Protein AF-A0A6J6D8V4-F1 (afdb_monomer)

Radius of gyration: 25.35 Å; Cα contacts (8 Å, |Δi|>4): 142; chains: 1; bounding box: 87×32×58 Å

Structure (mmCIF, N/CA/C/O backbone):
data_AF-A0A6J6D8V4-F1
#
_entry.id   AF-A0A6J6D8V4-F1
#
loop_
_atom_site.group_PDB
_atom_site.id
_atom_site.type_symbol
_atom_site.label_atom_id
_atom_site.label_alt_id
_atom_site.label_comp_id
_atom_site.label_asym_id
_atom_site.label_entity_id
_atom_site.label_seq_id
_atom_site.pdbx_PDB_ins_code
_atom_site.Cartn_x
_atom_site.Cartn_y
_atom_site.Cartn_z
_atom_site.occupancy
_atom_site.B_iso_or_equiv
_atom_site.auth_seq_id
_atom_site.auth_comp_id
_atom_site.auth_asym_id
_atom_site.auth_atom_id
_atom_site.pdbx_PDB_model_num
ATOM 1 N N . MET A 1 1 ? 0.589 3.651 0.196 1.00 82.31 1 MET A N 1
ATOM 2 C CA . MET A 1 1 ? 1.186 3.282 -1.109 1.00 82.31 1 MET A CA 1
ATOM 3 C C . MET A 1 1 ? 1.602 1.826 -1.039 1.00 82.31 1 MET A C 1
ATOM 5 O O . MET A 1 1 ? 2.250 1.468 -0.059 1.00 82.31 1 MET A O 1
ATOM 9 N N . LEU A 1 2 ? 1.199 0.998 -2.006 1.00 84.81 2 LEU A N 1
ATOM 10 C CA . LEU A 1 2 ? 1.610 -0.409 -2.051 1.00 84.81 2 LEU A CA 1
ATOM 11 C C . LEU A 1 2 ? 3.111 -0.513 -2.349 1.00 84.81 2 LEU A C 1
ATOM 13 O O . LEU A 1 2 ? 3.615 0.211 -3.209 1.00 84.81 2 LEU A O 1
ATOM 17 N N . VAL A 1 3 ? 3.807 -1.407 -1.650 1.00 82.56 3 VAL A N 1
ATOM 18 C CA . VAL A 1 3 ? 5.239 -1.678 -1.842 1.00 82.56 3 VAL A CA 1
ATOM 19 C C . VAL A 1 3 ? 5.412 -3.153 -2.199 1.00 82.56 3 VAL A C 1
ATOM 21 O O . VAL A 1 3 ? 4.656 -3.990 -1.710 1.00 82.56 3 VAL A O 1
ATOM 24 N N . ILE A 1 4 ? 6.401 -3.473 -3.038 1.00 7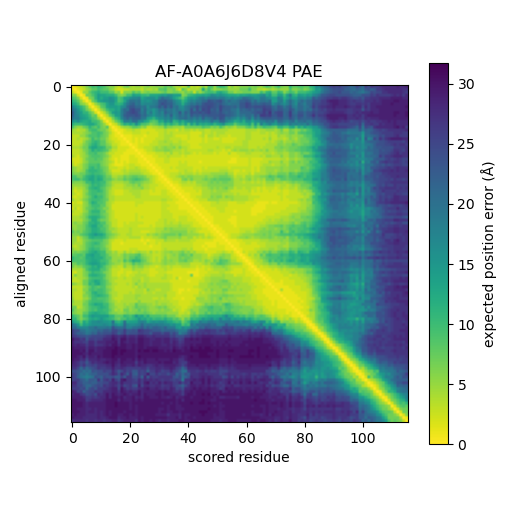3.94 4 ILE A N 1
ATOM 25 C CA . ILE A 1 4 ? 6.786 -4.865 -3.295 1.00 73.94 4 ILE A CA 1
ATOM 26 C C . ILE A 1 4 ? 7.255 -5.537 -1.999 1.00 73.94 4 ILE A C 1
ATOM 28 O O . ILE A 1 4 ? 8.122 -5.019 -1.298 1.00 73.94 4 ILE A O 1
ATOM 32 N N . GLN A 1 5 ? 6.695 -6.704 -1.700 1.00 60.97 5 GLN A N 1
ATOM 33 C CA . GLN A 1 5 ? 7.222 -7.615 -0.691 1.00 60.97 5 GLN A CA 1
ATOM 34 C C . GLN A 1 5 ? 7.794 -8.824 -1.436 1.00 60.97 5 GLN A C 1
ATOM 36 O O . GLN A 1 5 ? 7.132 -9.842 -1.619 1.00 60.97 5 GLN A O 1
ATOM 41 N N . GLU A 1 6 ? 9.023 -8.698 -1.933 1.00 52.69 6 GLU A N 1
ATOM 42 C CA . GLU A 1 6 ? 9.738 -9.827 -2.528 1.00 52.69 6 GLU A CA 1
ATOM 43 C C . GLU A 1 6 ? 10.276 -10.728 -1.412 1.00 52.69 6 GLU A C 1
ATOM 45 O O . GLU A 1 6 ? 11.401 -10.594 -0.934 1.00 52.69 6 GLU A O 1
ATOM 50 N N . GLY A 1 7 ? 9.434 -11.652 -0.955 1.00 41.66 7 GLY A N 1
ATOM 51 C CA . GLY A 1 7 ? 9.799 -12.678 0.007 1.00 41.66 7 GLY A CA 1
ATOM 52 C C . GLY A 1 7 ? 9.061 -13.969 -0.309 1.00 41.66 7 GLY A C 1
ATOM 53 O O . GLY A 1 7 ? 7.839 -14.001 -0.349 1.00 41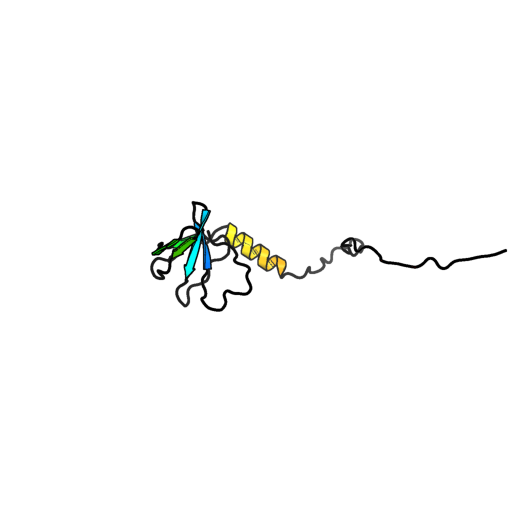.66 7 GLY A O 1
ATOM 54 N N . ARG A 1 8 ? 9.810 -15.060 -0.503 1.00 39.38 8 ARG A N 1
ATOM 55 C CA . ARG A 1 8 ? 9.370 -16.441 -0.807 1.00 39.38 8 ARG A CA 1
ATOM 56 C C . ARG A 1 8 ? 8.409 -17.066 0.242 1.00 39.38 8 ARG A C 1
ATOM 58 O O . ARG A 1 8 ? 8.312 -18.283 0.331 1.00 39.38 8 ARG A O 1
ATOM 65 N N . LYS A 1 9 ? 7.710 -16.293 1.077 1.00 42.88 9 LYS A N 1
ATOM 66 C CA . LYS A 1 9 ? 7.016 -16.797 2.271 1.00 42.88 9 LYS A CA 1
ATOM 67 C C . LYS A 1 9 ? 5.596 -16.258 2.500 1.00 42.88 9 LYS A C 1
ATOM 69 O O . LYS A 1 9 ? 5.114 -16.380 3.613 1.00 42.88 9 LYS A O 1
ATOM 74 N N . ASP A 1 10 ? 4.893 -15.761 1.483 1.00 46.25 10 ASP A N 1
ATOM 75 C CA . ASP A 1 10 ? 3.533 -15.210 1.686 1.00 46.25 10 ASP A CA 1
ATOM 76 C C . ASP A 1 10 ? 2.394 -16.032 1.048 1.00 46.25 10 ASP A C 1
ATOM 78 O O . ASP A 1 10 ? 1.247 -15.595 0.990 1.00 46.25 10 ASP A O 1
ATOM 82 N N . ASN A 1 11 ? 2.656 -17.285 0.653 1.00 43.25 11 ASN A N 1
ATOM 83 C CA . ASN A 1 11 ? 1.642 -18.171 0.052 1.00 43.25 11 ASN A CA 1
ATOM 84 C C . ASN A 1 11 ? 0.611 -18.744 1.058 1.00 43.25 11 ASN A C 1
ATOM 86 O O . ASN A 1 11 ? -0.207 -19.580 0.699 1.00 43.25 11 ASN A O 1
ATOM 90 N N . ALA A 1 12 ? 0.653 -18.350 2.335 1.00 47.53 12 ALA A N 1
ATOM 91 C CA . ALA A 1 12 ? -0.249 -18.898 3.354 1.00 47.53 12 ALA A CA 1
ATOM 92 C C . ALA A 1 12 ? -1.423 -17.974 3.721 1.00 47.53 12 ALA A C 1
ATOM 94 O O . ALA A 1 12 ? -2.357 -18.441 4.369 1.00 47.53 12 ALA A O 1
ATOM 95 N N . THR A 1 13 ? -1.398 -16.676 3.381 1.00 54.72 13 THR A N 1
ATOM 96 C CA . THR A 1 13 ? -2.431 -15.739 3.893 1.00 54.72 13 THR A CA 1
ATOM 97 C C . THR A 1 13 ? -2.797 -14.584 2.956 1.00 54.72 13 THR A C 1
ATOM 99 O O . THR A 1 13 ? -3.612 -13.757 3.336 1.00 54.72 13 THR A O 1
ATOM 102 N N . ALA A 1 14 ? -2.242 -14.496 1.739 1.00 64.31 14 ALA A N 1
ATOM 103 C CA . ALA A 1 14 ? -2.569 -13.431 0.768 1.00 64.31 14 ALA A CA 1
ATOM 104 C C . ALA A 1 14 ? -2.505 -11.989 1.338 1.00 64.31 14 ALA A C 1
ATOM 106 O O . ALA A 1 14 ? -3.140 -11.070 0.817 1.00 64.31 14 ALA A O 1
ATOM 107 N N . ARG A 1 15 ? -1.734 -11.785 2.415 1.00 79.75 15 ARG A N 1
ATOM 108 C CA . ARG A 1 15 ? -1.553 -10.485 3.060 1.00 79.75 15 ARG A CA 1
ATOM 109 C C . ARG A 1 15 ? -0.620 -9.640 2.219 1.00 79.75 15 ARG A C 1
ATOM 111 O O . ARG A 1 15 ? 0.494 -10.051 1.911 1.00 79.75 15 ARG A O 1
ATOM 118 N N . MET A 1 16 ? -1.068 -8.440 1.890 1.00 86.00 16 MET A N 1
ATOM 119 C CA . MET A 1 16 ? -0.260 -7.438 1.218 1.00 86.00 16 MET A CA 1
ATOM 120 C C . MET A 1 16 ? 0.203 -6.371 2.193 1.00 86.00 16 MET A C 1
ATOM 122 O O . MET A 1 16 ? -0.359 -6.173 3.273 1.00 86.00 16 MET A O 1
ATOM 126 N N . SER A 1 17 ? 1.245 -5.656 1.786 1.00 89.12 17 SER A N 1
ATOM 127 C CA . SER A 1 17 ? 1.856 -4.614 2.596 1.00 89.12 17 SER A CA 1
ATOM 128 C C . SER A 1 17 ? 2.041 -3.312 1.831 1.00 89.12 17 SER A C 1
ATOM 130 O O . SER A 1 17 ? 2.389 -3.280 0.651 1.00 89.12 17 SER A O 1
ATOM 132 N N . GLY A 1 18 ? 1.836 -2.206 2.539 1.00 90.94 18 GLY A N 1
ATOM 133 C CA . GLY A 1 18 ? 2.074 -0.863 2.033 1.00 90.94 18 GLY A CA 1
ATOM 134 C C . GLY A 1 18 ? 2.653 0.056 3.099 1.00 90.94 18 GLY A C 1
ATOM 135 O O . GLY A 1 18 ? 2.727 -0.287 4.277 1.00 90.94 18 GLY A O 1
ATOM 136 N N . ARG A 1 19 ? 3.062 1.251 2.676 1.00 92.50 19 ARG A N 1
ATOM 137 C CA . ARG A 1 19 ? 3.478 2.335 3.573 1.00 92.50 19 ARG A CA 1
ATOM 138 C C . ARG A 1 19 ? 2.368 3.366 3.716 1.00 92.50 19 ARG A C 1
ATOM 140 O O . ARG A 1 19 ? 1.789 3.791 2.705 1.00 92.50 19 ARG A O 1
ATOM 147 N N . SER A 1 20 ? 2.076 3.761 4.951 1.00 91.94 20 SER A N 1
ATOM 148 C CA . SER A 1 20 ? 1.197 4.893 5.244 1.00 91.94 20 SER A CA 1
ATOM 149 C C . SER A 1 20 ? 1.894 6.226 4.912 1.00 91.94 20 SER A C 1
ATOM 151 O O . SER A 1 20 ? 3.112 6.246 4.704 1.00 91.94 20 SER A O 1
ATOM 153 N N . PRO A 1 21 ? 1.159 7.354 4.848 1.00 90.31 21 PRO A N 1
ATOM 154 C CA . PRO A 1 21 ? 1.757 8.679 4.660 1.00 90.31 21 PRO A CA 1
ATOM 155 C C . PRO A 1 21 ? 2.782 9.044 5.741 1.00 90.31 21 PRO A C 1
ATOM 157 O O . PRO A 1 21 ? 3.747 9.742 5.451 1.00 90.31 21 PRO A O 1
ATOM 160 N N . GLU A 1 22 ? 2.623 8.518 6.960 1.00 90.00 22 GLU A N 1
ATOM 161 C CA . GLU A 1 22 ? 3.605 8.671 8.040 1.00 90.00 22 GLU A CA 1
ATO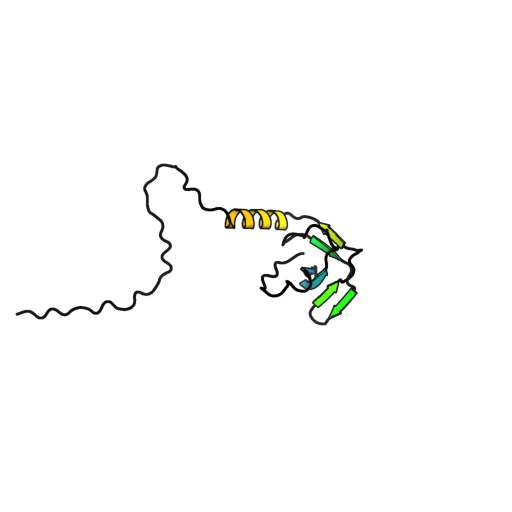M 162 C C . GLU A 1 22 ? 4.750 7.638 7.992 1.00 90.00 22 GLU A C 1
ATOM 164 O O . GLU A 1 22 ? 5.485 7.468 8.961 1.00 90.00 22 G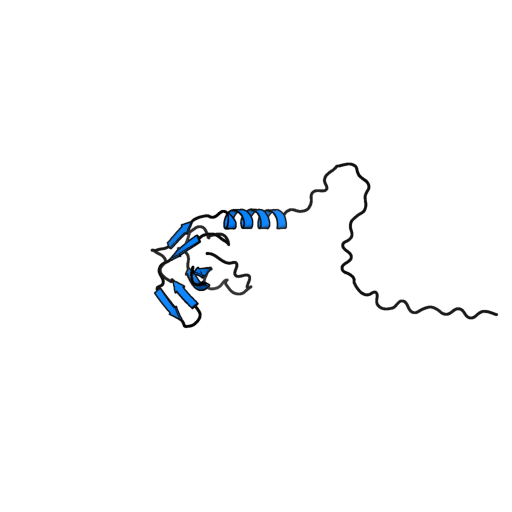LU A O 1
ATOM 169 N N . ASN A 1 23 ? 4.912 6.940 6.863 1.00 90.00 23 ASN A N 1
ATOM 170 C CA . ASN A 1 23 ? 5.954 5.943 6.614 1.00 90.00 23 ASN A CA 1
ATOM 171 C C . ASN A 1 23 ? 5.898 4.696 7.526 1.00 90.00 23 ASN A C 1
ATOM 173 O O . ASN A 1 23 ? 6.897 3.989 7.681 1.00 90.00 23 ASN A O 1
ATOM 177 N N . ARG A 1 24 ? 4.732 4.378 8.101 1.00 92.12 24 ARG A N 1
ATOM 178 C CA . ARG A 1 24 ? 4.526 3.136 8.864 1.00 92.12 24 ARG A CA 1
ATOM 179 C C . ARG A 1 24 ? 4.166 1.982 7.938 1.00 92.12 24 ARG A C 1
ATOM 181 O O . ARG A 1 24 ? 3.502 2.182 6.920 1.00 92.12 24 ARG A O 1
ATOM 188 N N . LEU A 1 25 ? 4.599 0.775 8.297 1.00 91.75 25 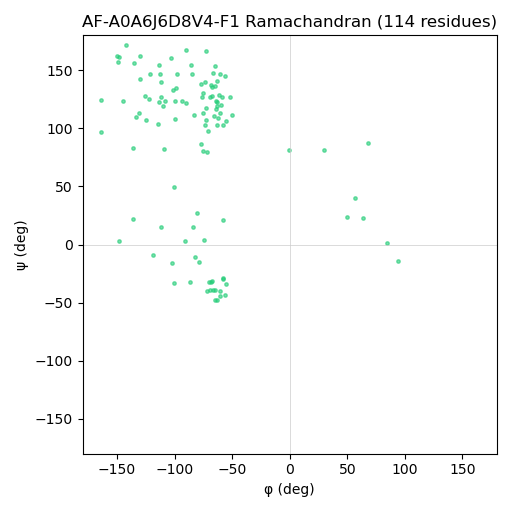LEU A N 1
ATOM 189 C CA . LEU A 1 25 ? 4.234 -0.442 7.577 1.00 91.75 25 LEU A CA 1
ATOM 190 C C . LEU A 1 25 ? 2.789 -0.819 7.913 1.00 91.75 25 LEU A C 1
ATOM 192 O O . LEU A 1 25 ? 2.427 -0.863 9.085 1.00 91.75 25 LEU A O 1
ATOM 196 N N . VAL A 1 26 ? 1.977 -1.087 6.897 1.00 91.62 26 VAL A N 1
ATOM 197 C CA . VAL A 1 26 ? 0.576 -1.494 7.042 1.00 91.62 26 VAL A CA 1
ATOM 198 C C . VAL A 1 26 ? 0.387 -2.836 6.353 1.00 91.62 26 VAL A C 1
ATOM 200 O O . VAL A 1 26 ? 0.705 -2.948 5.169 1.00 91.62 26 VAL A O 1
ATOM 203 N N . HIS A 1 27 ? -0.138 -3.822 7.076 1.00 91.75 27 HIS A N 1
ATOM 204 C CA . HIS A 1 27 ? -0.574 -5.103 6.525 1.00 91.75 27 HIS A CA 1
ATOM 205 C C . HIS A 1 27 ? -2.082 -5.088 6.317 1.00 91.75 27 HIS A C 1
ATOM 207 O O . HIS A 1 27 ? -2.821 -4.653 7.199 1.00 91.75 27 HIS A O 1
ATOM 213 N N . PHE A 1 28 ? -2.529 -5.558 5.159 1.00 90.38 28 PHE A N 1
ATOM 214 C CA . PHE A 1 28 ? -3.943 -5.642 4.826 1.00 90.38 28 PHE A CA 1
ATOM 215 C C . PHE A 1 28 ? -4.221 -6.837 3.916 1.00 90.38 28 PHE A C 1
ATOM 217 O O . PHE A 1 28 ? -3.318 -7.382 3.276 1.00 90.38 28 PHE A O 1
ATOM 224 N N . GLU A 1 29 ? -5.483 -7.231 3.856 1.00 87.56 29 GLU A N 1
ATOM 225 C CA . GLU A 1 29 ? -5.968 -8.331 3.024 1.00 87.56 29 GLU A CA 1
ATOM 226 C C . GLU A 1 29 ? -6.899 -7.794 1.932 1.00 87.56 29 GLU A C 1
ATOM 228 O O . GLU A 1 29 ? -7.504 -6.728 2.076 1.00 87.56 29 GLU A O 1
ATOM 233 N N . LEU A 1 30 ? -7.000 -8.521 0.817 1.00 86.06 30 LEU A N 1
ATOM 234 C CA . LEU A 1 30 ? -7.986 -8.228 -0.220 1.00 86.06 30 LEU A CA 1
ATOM 235 C C . LEU A 1 30 ? -9.213 -9.123 -0.083 1.00 86.06 30 LEU A C 1
ATOM 237 O O . LEU A 1 30 ? -9.075 -10.306 0.232 1.00 86.06 30 LEU A O 1
ATOM 241 N N . PRO A 1 31 ? -10.403 -8.604 -0.425 1.00 84.94 31 PRO A N 1
ATOM 242 C CA . PRO A 1 31 ? -11.566 -9.441 -0.663 1.00 84.94 31 PRO A CA 1
ATOM 243 C C . PRO A 1 31 ? -11.281 -10.495 -1.736 1.00 84.94 31 PRO A C 1
ATOM 245 O O . PRO A 1 31 ? -10.596 -10.233 -2.728 1.00 84.94 31 PRO A O 1
ATOM 248 N N . VAL A 1 32 ? -11.867 -11.681 -1.574 1.00 82.56 32 VAL A N 1
ATOM 249 C CA . VAL A 1 32 ? -11.787 -12.743 -2.583 1.00 82.56 32 VAL A CA 1
ATOM 250 C C . VAL A 1 32 ? -12.373 -12.238 -3.905 1.00 82.56 32 VAL A C 1
ATOM 252 O O . VAL A 1 32 ? -13.498 -11.746 -3.943 1.00 82.56 32 VAL A O 1
ATOM 255 N N . GLY A 1 33 ? -11.607 -12.366 -4.991 1.00 81.31 33 GLY A N 1
ATOM 256 C CA . GLY A 1 33 ? -12.008 -11.921 -6.330 1.00 81.31 33 GLY A CA 1
ATOM 257 C C . GLY A 1 33 ? -11.747 -10.441 -6.629 1.00 81.31 33 GLY A C 1
ATOM 258 O O . GLY A 1 33 ? -12.064 -9.995 -7.729 1.00 81.31 33 GLY A O 1
ATOM 259 N N . ALA A 1 34 ? -11.164 -9.680 -5.696 1.00 82.56 34 ALA A N 1
ATOM 260 C CA . ALA A 1 34 ? -10.673 -8.339 -5.990 1.00 82.56 34 ALA A CA 1
ATOM 261 C C . ALA A 1 34 ? -9.387 -8.403 -6.827 1.00 82.56 34 ALA A C 1
ATOM 263 O O . ALA A 1 34 ? -8.498 -9.215 -6.568 1.00 82.56 34 ALA A O 1
ATOM 264 N N . GLU A 1 35 ? -9.278 -7.507 -7.806 1.00 84.19 35 GLU A N 1
ATOM 265 C CA . GLU A 1 35 ? -8.063 -7.360 -8.602 1.00 84.19 35 GLU A CA 1
ATOM 266 C C . GLU A 1 35 ? -6.923 -6.812 -7.726 1.00 84.19 35 GLU A C 1
ATOM 268 O O . GLU A 1 35 ? -7.105 -5.774 -7.072 1.00 84.19 35 GLU A O 1
ATOM 273 N N . PRO A 1 36 ? -5.741 -7.455 -7.701 1.00 86.06 36 PRO A N 1
ATOM 274 C CA . PRO A 1 36 ? -4.646 -6.990 -6.872 1.00 86.06 36 PRO A CA 1
ATOM 275 C C . PRO A 1 36 ? -4.123 -5.605 -7.311 1.00 86.06 36 PRO A C 1
ATOM 277 O O . PRO A 1 36 ? -3.952 -5.327 -8.506 1.00 86.06 36 PRO A O 1
ATOM 280 N N . PRO A 1 37 ? -3.858 -4.692 -6.356 1.00 90.00 37 PRO A N 1
ATOM 281 C CA . PRO A 1 37 ? -3.189 -3.434 -6.636 1.00 90.00 37 PRO A CA 1
ATOM 282 C C . PRO A 1 37 ? -1.749 -3.708 -7.072 1.00 90.00 37 PRO A C 1
ATOM 284 O O . PRO A 1 37 ? -1.105 -4.644 -6.600 1.00 90.00 37 PRO A O 1
ATOM 287 N N . ARG A 1 38 ? -1.223 -2.860 -7.952 1.00 90.19 38 ARG A N 1
ATOM 288 C CA . ARG A 1 38 ? 0.168 -2.955 -8.397 1.00 90.19 38 ARG A CA 1
ATOM 289 C C . ARG A 1 38 ? 1.075 -2.213 -7.428 1.00 90.19 38 ARG A C 1
ATOM 291 O O . ARG A 1 38 ? 0.626 -1.251 -6.788 1.00 90.19 38 ARG A O 1
ATOM 298 N N . PRO A 1 39 ? 2.357 -2.587 -7.329 1.00 89.81 39 PRO A N 1
ATOM 299 C CA . PRO A 1 39 ? 3.325 -1.796 -6.587 1.00 89.81 39 PRO A CA 1
ATOM 300 C C . PRO A 1 39 ? 3.301 -0.333 -7.034 1.00 89.81 39 PRO A C 1
ATOM 302 O O . PRO A 1 39 ? 3.385 -0.029 -8.216 1.00 89.81 39 PRO A O 1
ATOM 305 N N . GLY A 1 40 ? 3.144 0.586 -6.082 1.00 88.62 40 GLY A N 1
ATOM 306 C CA . GLY A 1 40 ? 2.990 2.016 -6.351 1.00 88.62 40 GLY A CA 1
ATOM 307 C C . GLY A 1 40 ? 1.549 2.527 -6.443 1.00 88.62 40 GLY A C 1
ATOM 308 O O . GLY A 1 40 ? 1.340 3.739 -6.318 1.00 88.62 40 GLY A O 1
ATOM 309 N N . ASP A 1 41 ? 0.543 1.659 -6.565 1.00 93.00 41 ASP A N 1
ATOM 310 C CA . ASP A 1 41 ? -0.859 2.071 -6.451 1.00 93.00 41 ASP A CA 1
ATOM 311 C C . ASP A 1 41 ? -1.168 2.575 -5.020 1.00 93.00 41 ASP A C 1
ATOM 313 O O . ASP A 1 41 ? -0.512 2.224 -4.024 1.00 93.00 41 ASP A O 1
ATOM 317 N N . MET A 1 42 ? -2.167 3.454 -4.898 1.00 92.69 42 MET A N 1
ATOM 318 C CA . MET A 1 42 ? -2.634 3.932 -3.596 1.00 92.69 42 MET A CA 1
ATOM 319 C C . MET A 1 42 ? -3.804 3.079 -3.127 1.00 92.69 42 MET A C 1
ATOM 321 O O . MET A 1 42 ? -4.823 3.000 -3.801 1.00 92.69 42 MET A O 1
ATOM 325 N N . VAL A 1 43 ? -3.663 2.487 -1.945 1.00 92.56 43 VAL A N 1
ATOM 326 C CA . VAL A 1 43 ? -4.728 1.733 -1.284 1.00 92.56 43 VAL A CA 1
ATOM 327 C C . VAL A 1 43 ? -5.153 2.504 -0.042 1.00 92.56 43 VAL A C 1
ATOM 329 O O . VAL A 1 43 ? -4.310 2.874 0.780 1.00 92.56 43 VA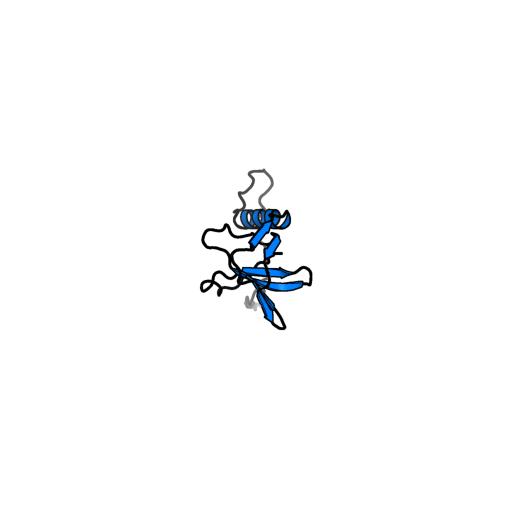L A O 1
ATOM 332 N N . THR A 1 44 ? -6.448 2.769 0.068 1.00 93.56 44 THR A N 1
ATOM 333 C CA . THR A 1 44 ? -7.088 3.300 1.269 1.00 93.56 44 THR A CA 1
ATOM 334 C C . THR A 1 44 ? -7.741 2.139 1.999 1.00 93.56 44 THR A C 1
ATOM 336 O O . THR A 1 44 ? -8.550 1.426 1.410 1.00 93.56 44 THR A O 1
ATOM 339 N N . VAL A 1 45 ? -7.370 1.961 3.265 1.00 92.88 45 VAL A N 1
ATOM 340 C CA . VAL A 1 45 ? -7.885 0.914 4.153 1.00 92.88 45 VAL A CA 1
ATOM 341 C C . VAL A 1 45 ? -8.205 1.506 5.518 1.00 92.88 45 VAL A C 1
ATOM 343 O O . VAL A 1 45 ? -7.624 2.521 5.918 1.00 92.88 45 VAL A O 1
ATOM 346 N N . LYS A 1 46 ? -9.098 0.850 6.255 1.00 94.00 46 LYS A N 1
ATOM 347 C CA . LYS A 1 46 ? -9.372 1.172 7.653 1.00 94.00 46 LYS A CA 1
ATOM 348 C C . LYS A 1 46 ? -8.453 0.369 8.571 1.00 94.00 46 LYS A C 1
ATOM 350 O O . LYS A 1 46 ? -8.473 -0.857 8.549 1.00 94.00 46 LYS A O 1
ATOM 355 N N . ILE A 1 47 ? -7.680 1.070 9.397 1.00 93.19 47 ILE A N 1
ATOM 356 C CA . ILE A 1 47 ? -6.811 0.444 10.400 1.00 93.19 47 ILE A CA 1
ATOM 357 C C . ILE A 1 47 ? -7.675 -0.189 11.495 1.00 93.19 47 ILE A C 1
ATOM 359 O O . ILE A 1 47 ? -8.540 0.478 12.066 1.00 93.19 47 ILE A O 1
ATOM 363 N N . THR A 1 48 ? -7.440 -1.470 11.768 1.00 93.81 48 THR A N 1
ATOM 364 C CA . THR A 1 48 ? -8.134 -2.259 12.794 1.00 93.81 48 THR A CA 1
ATOM 365 C C . THR A 1 48 ? -7.303 -2.407 14.061 1.00 93.81 48 THR A C 1
ATOM 367 O O . THR A 1 48 ? -7.876 -2.424 15.146 1.00 93.81 48 THR A O 1
ATOM 370 N N . ASP A 1 49 ? -5.974 -2.465 13.937 1.00 92.75 49 ASP A N 1
ATOM 371 C CA . ASP A 1 49 ? -5.062 -2.585 15.076 1.00 92.75 49 ASP A CA 1
ATOM 372 C C . ASP A 1 49 ? -3.708 -1.900 14.813 1.00 92.75 49 ASP A C 1
ATOM 374 O O . ASP A 1 49 ? -3.299 -1.680 13.666 1.00 92.75 49 ASP A O 1
ATOM 378 N N . ALA A 1 50 ? -3.009 -1.534 15.887 1.00 94.19 50 ALA A N 1
ATOM 379 C CA . ALA A 1 50 ? -1.747 -0.812 15.846 1.00 94.19 50 ALA A CA 1
ATOM 380 C C . ALA A 1 50 ? -0.700 -1.438 16.774 1.00 94.19 50 ALA A C 1
ATOM 382 O O . ALA A 1 50 ? -0.738 -1.279 17.992 1.00 94.19 50 ALA A O 1
ATOM 383 N N . ALA A 1 51 ? 0.314 -2.057 16.173 1.00 91.00 51 ALA A N 1
ATOM 384 C CA . ALA A 1 51 ? 1.506 -2.529 16.860 1.00 91.00 51 ALA A CA 1
ATOM 385 C C . ALA A 1 51 ? 2.607 -1.441 16.880 1.00 91.00 51 ALA A C 1
ATOM 387 O O . ALA A 1 51 ? 2.548 -0.468 16.112 1.00 91.00 51 ALA A O 1
ATOM 388 N N . PRO A 1 52 ? 3.670 -1.607 17.697 1.00 91.00 52 PRO A N 1
ATOM 389 C CA . PRO A 1 52 ? 4.764 -0.635 17.778 1.00 91.00 52 PRO A CA 1
ATOM 390 C C . PRO A 1 52 ? 5.426 -0.322 16.428 1.00 91.00 52 PRO A C 1
ATOM 392 O O . PRO A 1 52 ? 5.823 0.815 16.182 1.00 91.00 52 PRO A O 1
ATOM 395 N N . TYR A 1 53 ? 5.512 -1.315 15.535 1.00 86.44 53 TYR A N 1
ATOM 396 C CA . TYR A 1 53 ? 6.252 -1.208 14.269 1.00 86.44 53 TYR A CA 1
ATOM 397 C C . TYR A 1 53 ? 5.393 -1.371 13.012 1.00 86.44 53 TYR A C 1
ATOM 399 O O . TYR A 1 53 ? 5.880 -1.133 11.908 1.00 86.44 53 TYR A O 1
ATOM 407 N N . HIS A 1 54 ? 4.129 -1.766 13.153 1.00 88.62 54 HIS A N 1
ATOM 408 C CA . HIS A 1 54 ? 3.235 -1.975 12.019 1.00 88.62 54 HIS A CA 1
ATOM 409 C C . HIS A 1 54 ? 1.779 -1.700 12.392 1.00 88.62 54 HIS A C 1
ATOM 411 O O . HIS A 1 54 ? 1.408 -1.653 13.562 1.00 88.62 54 HIS A O 1
ATOM 417 N N . LEU A 1 55 ? 0.964 -1.505 11.370 1.00 92.50 55 LEU A N 1
ATOM 418 C CA . LEU A 1 55 ? -0.479 -1.378 11.450 1.00 92.50 55 LEU A CA 1
ATOM 419 C C . LEU A 1 55 ? -1.127 -2.586 10.783 1.00 92.50 55 LEU A C 1
ATOM 421 O O . LEU A 1 55 ? -0.594 -3.107 9.802 1.00 92.50 55 LEU A O 1
ATOM 425 N N . LEU A 1 56 ? -2.277 -2.997 11.301 1.00 91.38 56 LEU A N 1
ATOM 426 C CA . LEU A 1 56 ? -3.115 -4.032 10.709 1.00 91.38 56 LEU A CA 1
ATOM 427 C C . LEU A 1 56 ? -4.407 -3.399 10.198 1.00 91.38 56 LEU A C 1
ATOM 429 O O . LEU A 1 56 ? -4.974 -2.505 10.831 1.00 91.38 56 LEU A O 1
ATOM 433 N N . ALA A 1 57 ? -4.851 -3.854 9.036 1.00 91.25 57 ALA A N 1
ATOM 434 C CA . ALA A 1 57 ? -6.112 -3.479 8.424 1.00 91.25 57 ALA A CA 1
ATOM 435 C C . ALA A 1 57 ? -6.789 -4.744 7.885 1.00 91.25 57 ALA A C 1
ATOM 437 O O . ALA A 1 57 ? -6.686 -5.072 6.704 1.00 91.25 57 ALA A O 1
ATOM 438 N N . ASP A 1 58 ? -7.478 -5.451 8.778 1.00 86.75 58 ASP A N 1
ATOM 439 C CA . ASP A 1 58 ? -8.138 -6.733 8.483 1.00 86.75 58 ASP A CA 1
ATOM 440 C C . ASP A 1 58 ? -9.601 -6.557 8.015 1.00 86.75 58 ASP A C 1
ATOM 442 O O . ASP A 1 58 ? -10.332 -7.522 7.805 1.00 86.75 58 ASP A O 1
ATOM 446 N N . ASN A 1 59 ? -10.068 -5.312 7.866 1.00 86.12 59 ASN A N 1
ATOM 447 C CA . ASN A 1 59 ? -11.409 -5.016 7.366 1.00 86.12 59 ASN A CA 1
ATOM 448 C C . ASN A 1 59 ? -11.430 -5.046 5.830 1.00 86.12 59 ASN A C 1
ATOM 450 O O . ASN A 1 59 ? -10.884 -4.160 5.175 1.00 86.12 59 ASN A O 1
ATOM 454 N N . LEU A 1 60 ? -12.118 -6.045 5.277 1.00 82.00 60 LEU A N 1
ATOM 455 C CA . LEU A 1 60 ? -12.236 -6.275 3.835 1.00 82.00 60 LEU A CA 1
ATOM 456 C C . LEU A 1 60 ? -13.266 -5.364 3.138 1.00 82.00 60 LEU A C 1
ATOM 458 O O . LEU A 1 60 ? -13.275 -5.272 1.915 1.00 82.00 60 LEU A O 1
ATOM 462 N N . THR A 1 61 ? -14.146 -4.700 3.885 1.00 83.62 61 THR A N 1
ATOM 463 C CA . THR A 1 61 ? -15.272 -3.931 3.330 1.00 83.62 61 THR A CA 1
ATOM 464 C C . THR A 1 61 ? -14.876 -2.497 2.971 1.00 83.62 61 THR A C 1
ATOM 466 O O . THR A 1 61 ? -15.389 -1.932 2.009 1.00 83.62 61 THR A O 1
ATOM 469 N N . ASP A 1 62 ? -13.935 -1.914 3.718 1.00 85.69 62 ASP A N 1
ATOM 470 C CA . ASP A 1 62 ? -13.519 -0.510 3.596 1.00 85.69 62 ASP A CA 1
ATOM 471 C C . ASP A 1 62 ? -12.205 -0.366 2.802 1.00 85.69 62 ASP A C 1
ATOM 473 O O . ASP A 1 62 ? -11.257 0.284 3.255 1.00 85.69 62 ASP A O 1
ATOM 477 N N . LEU A 1 63 ? -12.128 -1.003 1.628 1.00 88.06 63 LEU A N 1
ATOM 478 C CA . LEU A 1 63 ? -10.941 -1.004 0.770 1.00 88.06 63 LEU A CA 1
ATOM 479 C C . LEU A 1 63 ? -11.204 -0.260 -0.545 1.00 88.06 63 LEU A C 1
ATOM 481 O O . LEU A 1 63 ? -12.090 -0.619 -1.316 1.00 88.06 63 LEU A O 1
ATOM 485 N N . ASN A 1 64 ? -10.399 0.766 -0.825 1.00 91.62 64 ASN A N 1
ATOM 486 C CA . ASN A 1 64 ? -10.439 1.506 -2.087 1.00 91.62 64 ASN A CA 1
ATOM 487 C C . ASN A 1 64 ? -9.050 1.531 -2.733 1.00 91.62 64 ASN A C 1
ATOM 489 O O . ASN A 1 64 ? -8.070 1.929 -2.101 1.00 91.62 64 ASN A O 1
ATOM 493 N N . ILE A 1 65 ? -8.972 1.127 -4.001 1.00 91.75 65 ILE A N 1
ATOM 494 C CA . ILE A 1 65 ? -7.735 1.092 -4.782 1.00 91.75 65 ILE A CA 1
ATOM 495 C C . ILE A 1 65 ? -7.775 2.205 -5.823 1.00 91.75 65 ILE A C 1
ATOM 497 O O . ILE A 1 65 ? -8.646 2.242 -6.690 1.00 91.75 65 ILE A O 1
ATOM 501 N N . ARG A 1 66 ? -6.767 3.077 -5.795 1.00 93.94 66 ARG A N 1
ATOM 502 C CA . ARG A 1 66 ? -6.525 4.080 -6.829 1.00 93.94 66 ARG A CA 1
ATOM 503 C C . ARG A 1 66 ? -5.269 3.730 -7.614 1.00 93.94 66 ARG A C 1
ATOM 505 O O . ARG A 1 66 ? -4.167 3.720 -7.060 1.00 93.94 66 ARG A O 1
ATOM 512 N N . ARG A 1 67 ? -5.440 3.518 -8.920 1.00 93.44 67 ARG A N 1
ATOM 513 C CA . ARG A 1 67 ? -4.330 3.342 -9.861 1.00 93.44 67 ARG A CA 1
ATOM 514 C C . ARG A 1 67 ? -3.471 4.610 -9.927 1.00 93.44 67 ARG A C 1
ATOM 516 O O . ARG A 1 67 ? -4.002 5.723 -9.864 1.00 93.44 67 ARG A O 1
ATOM 523 N N . THR A 1 68 ? -2.152 4.457 -10.017 1.00 94.00 68 THR A N 1
ATOM 524 C CA . THR A 1 68 ? -1.217 5.592 -10.099 1.00 94.00 68 THR A CA 1
ATOM 525 C C . THR A 1 68 ? -0.219 5.450 -11.243 1.00 94.00 68 THR A C 1
ATOM 527 O O . THR A 1 68 ? 0.073 4.351 -11.707 1.00 94.00 68 THR A O 1
ATOM 530 N N . ILE A 1 69 ? 0.398 6.580 -11.607 1.00 93.75 69 ILE A N 1
ATOM 531 C CA . ILE A 1 69 ? 1.507 6.629 -12.570 1.00 93.75 69 ILE A CA 1
ATOM 532 C C . ILE A 1 69 ? 2.700 5.760 -12.151 1.00 93.75 69 ILE A C 1
ATOM 534 O O . ILE A 1 69 ? 3.431 5.269 -13.006 1.00 93.75 69 ILE A O 1
ATOM 538 N N . ALA A 1 70 ? 2.913 5.586 -10.842 1.00 88.81 70 ALA A N 1
ATOM 539 C CA . ALA A 1 70 ? 3.990 4.758 -10.316 1.00 88.81 70 ALA A CA 1
ATOM 540 C C . ALA A 1 70 ? 3.677 3.275 -10.543 1.00 88.81 70 ALA A C 1
ATOM 542 O O . ALA A 1 70 ? 4.563 2.538 -10.965 1.00 88.81 70 ALA A O 1
ATOM 543 N N . GLY A 1 71 ? 2.413 2.875 -10.357 1.00 88.19 71 GLY A N 1
ATOM 544 C CA . GLY A 1 71 ? 1.931 1.545 -10.728 1.00 88.19 71 GLY A CA 1
ATOM 545 C C . GLY A 1 71 ? 2.067 1.272 -12.224 1.00 88.19 71 GLY A C 1
ATOM 546 O O . GLY A 1 71 ? 2.587 0.235 -12.615 1.00 88.19 71 GLY A O 1
ATOM 547 N N . ASP A 1 72 ? 1.703 2.237 -13.071 1.00 89.19 72 ASP A N 1
ATOM 548 C CA . ASP A 1 72 ? 1.839 2.092 -14.529 1.00 89.19 72 ASP A CA 1
ATOM 549 C C . ASP A 1 72 ? 3.307 2.043 -14.988 1.00 89.19 72 ASP A C 1
ATOM 551 O O . ASP A 1 72 ? 3.647 1.426 -16.000 1.00 89.19 72 ASP A O 1
ATOM 555 N N . ALA A 1 73 ? 4.202 2.736 -14.280 1.00 89.31 73 ALA A N 1
ATOM 556 C CA . ALA A 1 73 ? 5.637 2.652 -14.523 1.00 89.31 73 ALA A CA 1
ATOM 557 C C . ALA A 1 73 ? 6.198 1.286 -14.108 1.00 89.31 73 ALA A C 1
ATOM 559 O O . ALA A 1 73 ? 7.028 0.742 -14.835 1.00 89.31 73 ALA A O 1
ATOM 560 N N . TRP A 1 74 ? 5.723 0.731 -12.988 1.00 87.44 74 TRP A N 1
ATOM 561 C CA . TRP A 1 74 ? 6.101 -0.604 -12.534 1.00 87.44 74 TRP A CA 1
ATOM 562 C C . TRP A 1 74 ? 5.660 -1.683 -13.531 1.00 87.44 74 TRP A C 1
ATOM 564 O O . TRP A 1 74 ? 6.504 -2.453 -13.977 1.00 87.44 74 TRP A O 1
ATOM 574 N N . ASP A 1 75 ? 4.407 -1.661 -13.999 1.00 86.62 75 ASP A N 1
ATOM 575 C CA . ASP A 1 75 ? 3.920 -2.613 -15.014 1.00 86.62 75 ASP A CA 1
ATOM 576 C C . ASP A 1 75 ? 4.766 -2.591 -16.293 1.00 86.62 75 ASP A C 1
ATOM 578 O O . ASP A 1 75 ? 5.110 -3.633 -16.853 1.00 86.62 75 ASP A O 1
ATOM 582 N N . ARG A 1 76 ? 5.125 -1.390 -16.771 1.00 86.50 76 ARG A N 1
ATOM 583 C CA . ARG A 1 76 ? 5.990 -1.245 -17.951 1.00 86.50 76 ARG A CA 1
ATOM 584 C C . ARG A 1 76 ? 7.391 -1.794 -17.707 1.00 86.50 76 ARG A C 1
ATOM 586 O O . ARG A 1 76 ? 7.967 -2.377 -18.622 1.00 86.50 76 ARG A O 1
ATOM 593 N N . ALA A 1 77 ? 7.945 -1.583 -16.515 1.00 83.94 77 ALA A N 1
ATOM 594 C CA . ALA A 1 77 ? 9.259 -2.102 -16.151 1.00 83.94 77 ALA A CA 1
ATOM 595 C C . ALA A 1 77 ? 9.253 -3.636 -16.058 1.00 83.94 77 ALA A C 1
ATOM 597 O O . ALA A 1 77 ? 10.185 -4.278 -16.544 1.00 83.94 77 ALA A O 1
ATOM 598 N N . GLU A 1 78 ? 8.185 -4.221 -15.517 1.00 84.94 78 GLU A N 1
ATOM 599 C CA . GLU A 1 78 ? 8.013 -5.672 -15.427 1.00 84.94 78 GLU A CA 1
ATOM 600 C C . GLU A 1 78 ? 7.907 -6.298 -16.826 1.00 84.94 78 GLU A C 1
ATOM 602 O O . GLU A 1 78 ? 8.661 -7.207 -17.175 1.00 84.94 78 GLU A O 1
ATOM 607 N N . ALA A 1 79 ? 7.067 -5.724 -17.695 1.00 82.31 79 ALA A N 1
ATOM 608 C CA . ALA A 1 79 ? 6.939 -6.164 -19.083 1.00 82.31 79 ALA A CA 1
ATOM 609 C C . ALA A 1 79 ? 8.261 -6.048 -19.869 1.00 82.31 79 ALA A C 1
ATOM 611 O O . ALA A 1 79 ? 8.600 -6.941 -20.648 1.00 82.31 79 ALA A O 1
ATOM 612 N N . ALA A 1 80 ? 9.027 -4.971 -19.659 1.00 81.19 80 ALA A N 1
ATOM 613 C CA . ALA A 1 80 ? 10.335 -4.783 -20.288 1.00 81.19 80 ALA A CA 1
ATOM 614 C C . ALA A 1 80 ? 11.391 -5.774 -19.772 1.00 81.19 80 ALA A C 1
ATOM 616 O O . ALA A 1 80 ? 12.258 -6.184 -20.538 1.00 81.19 80 ALA A O 1
ATOM 617 N N . SER A 1 81 ? 11.309 -6.189 -18.505 1.00 75.31 81 SER A N 1
ATOM 618 C CA . SER A 1 81 ? 12.236 -7.159 -17.906 1.00 75.31 81 SER A CA 1
ATOM 619 C C . SER A 1 81 ? 12.039 -8.571 -18.464 1.00 75.31 81 SER A C 1
ATOM 621 O O . SER A 1 81 ? 13.005 -9.317 -18.620 1.00 75.31 81 SER A O 1
ATOM 623 N N . CYS A 1 82 ? 10.803 -8.930 -18.823 1.00 76.50 82 CYS A N 1
ATOM 624 C CA . CYS A 1 82 ? 10.495 -10.188 -19.507 1.00 76.50 82 CYS A CA 1
ATOM 625 C C . CYS A 1 82 ? 10.719 -10.136 -21.028 1.00 76.50 82 CYS A C 1
ATOM 627 O O . CYS A 1 82 ? 10.686 -11.179 -21.687 1.00 76.50 82 CYS A O 1
ATOM 629 N N . ALA A 1 83 ? 10.939 -8.953 -21.608 1.00 69.31 83 ALA A N 1
ATOM 630 C CA . ALA A 1 83 ? 11.217 -8.826 -23.028 1.00 69.31 83 ALA A CA 1
ATOM 631 C C . ALA A 1 83 ? 12.639 -9.322 -23.334 1.00 69.31 83 ALA A C 1
ATOM 633 O O . ALA A 1 83 ? 13.637 -8.752 -22.896 1.00 69.31 83 ALA A O 1
ATOM 634 N N . VAL A 1 84 ? 12.745 -10.379 -24.140 1.00 60.59 84 VAL A N 1
ATOM 635 C CA . VAL A 1 84 ? 14.025 -10.756 -24.749 1.00 60.59 84 VAL A CA 1
ATOM 636 C C . VAL A 1 84 ? 14.423 -9.671 -25.755 1.00 60.59 84 VAL A C 1
ATOM 638 O O . VAL A 1 84 ? 13.568 -9.231 -26.530 1.00 60.59 84 VAL A O 1
ATOM 641 N N . PRO A 1 85 ? 15.687 -9.211 -25.785 1.00 60.25 85 PRO A N 1
ATOM 642 C CA . PRO A 1 85 ? 16.108 -8.227 -26.768 1.00 60.25 85 PRO A CA 1
ATOM 643 C C . PRO A 1 85 ? 15.976 -8.844 -28.163 1.00 60.25 85 PRO A C 1
ATOM 645 O O . PRO A 1 85 ? 16.798 -9.662 -28.578 1.00 60.25 85 PRO A O 1
ATOM 648 N N . SER A 1 86 ? 14.927 -8.466 -28.895 1.00 57.41 86 SER A N 1
ATOM 649 C CA . SER A 1 86 ? 14.853 -8.735 -30.325 1.00 57.41 86 SER A CA 1
ATOM 650 C C . SER A 1 86 ? 15.958 -7.913 -30.964 1.00 57.41 86 SER A C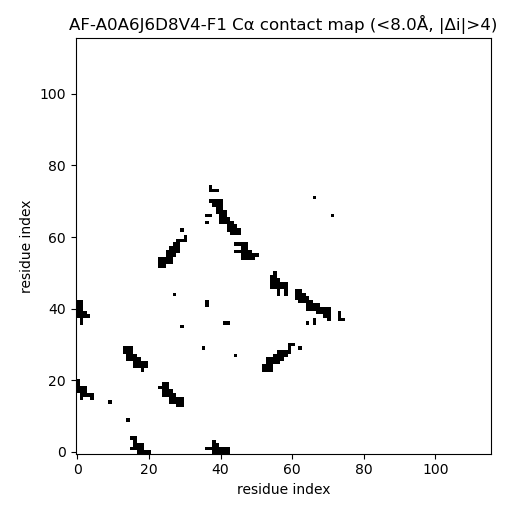 1
ATOM 652 O O . SER A 1 86 ? 15.898 -6.683 -30.946 1.00 57.41 86 SER A O 1
ATOM 654 N N . ALA A 1 87 ? 16.990 -8.586 -31.475 1.00 54.72 87 ALA A N 1
ATOM 655 C CA . ALA A 1 87 ? 18.069 -7.946 -32.206 1.00 54.72 87 ALA A CA 1
ATOM 656 C C . ALA A 1 87 ? 17.456 -7.042 -33.284 1.00 54.72 87 ALA A C 1
ATOM 658 O O . ALA A 1 87 ? 16.812 -7.521 -34.221 1.00 54.72 87 ALA A O 1
ATOM 659 N N . SER A 1 88 ? 17.606 -5.728 -33.125 1.00 47.56 88 SER A N 1
ATOM 660 C CA . SER A 1 88 ? 17.248 -4.782 -34.166 1.00 47.56 88 SER A CA 1
ATOM 661 C C . SER A 1 88 ? 18.092 -5.122 -35.390 1.00 47.56 88 SER A C 1
ATOM 663 O O . SER A 1 88 ? 19.321 -5.136 -35.347 1.00 47.56 88 SER A O 1
ATOM 665 N N . THR A 1 89 ? 17.422 -5.450 -36.492 1.00 46.22 89 THR A N 1
ATOM 666 C CA . THR A 1 89 ? 18.072 -5.584 -37.796 1.00 46.22 89 THR A CA 1
ATOM 667 C C . THR A 1 89 ? 18.342 -4.168 -38.295 1.00 46.22 89 THR A C 1
ATOM 669 O O . THR A 1 89 ? 17.551 -3.587 -39.029 1.00 46.22 89 THR A O 1
ATOM 672 N N . GLY A 1 90 ? 19.419 -3.577 -37.785 1.00 45.44 90 GLY A N 1
ATOM 673 C CA . GLY A 1 90 ? 19.978 -2.306 -38.217 1.00 45.44 90 GLY A CA 1
ATOM 674 C C . GLY A 1 90 ? 21.472 -2.508 -38.416 1.00 45.44 90 GLY A C 1
ATOM 675 O O . GLY A 1 90 ? 22.189 -2.820 -37.469 1.00 45.44 90 GLY A O 1
ATOM 676 N N . ASP A 1 91 ? 21.904 -2.411 -39.667 1.00 49.34 91 ASP A N 1
ATOM 677 C CA . ASP A 1 91 ? 23.276 -2.605 -40.119 1.00 49.34 91 ASP A CA 1
ATOM 678 C C . ASP A 1 91 ? 24.240 -1.647 -39.402 1.00 49.34 91 ASP A C 1
ATOM 680 O O . ASP A 1 91 ? 24.282 -0.450 -39.679 1.00 49.34 91 ASP A O 1
ATOM 684 N N . SER A 1 92 ? 24.972 -2.173 -38.419 1.00 45.34 92 SER A N 1
ATOM 685 C CA . SER A 1 92 ? 26.222 -1.619 -37.893 1.00 45.34 92 SER A CA 1
ATOM 686 C C . SER A 1 92 ? 26.940 -2.692 -37.073 1.00 45.34 92 SER A C 1
ATOM 688 O O . SER A 1 92 ? 26.625 -2.954 -35.916 1.00 45.34 92 SER A O 1
ATOM 690 N N . ALA A 1 93 ? 27.892 -3.353 -37.732 1.00 44.28 93 ALA A N 1
ATOM 691 C CA . ALA A 1 93 ? 29.087 -3.984 -37.169 1.00 44.28 93 ALA A CA 1
ATOM 692 C C . ALA A 1 93 ? 29.004 -4.514 -35.717 1.00 44.28 93 ALA A C 1
ATOM 694 O O . ALA A 1 93 ? 29.510 -3.926 -34.764 1.00 44.28 93 ALA A O 1
ATOM 695 N N . LYS A 1 94 ? 28.437 -5.718 -35.601 1.00 51.09 94 LYS A N 1
ATOM 696 C CA . LYS A 1 94 ? 28.826 -6.839 -34.724 1.00 51.09 94 LYS A CA 1
ATOM 697 C C . LYS A 1 94 ? 30.061 -6.604 -33.828 1.00 51.09 94 LYS A C 1
ATOM 699 O O . LYS A 1 94 ? 31.126 -7.161 -34.074 1.00 51.09 94 LYS A O 1
ATOM 704 N N . THR A 1 95 ? 29.871 -5.934 -32.697 1.00 45.41 95 THR A N 1
ATOM 705 C CA . THR A 1 95 ? 30.606 -6.266 -31.472 1.00 45.41 95 THR A CA 1
ATOM 706 C C . THR A 1 95 ? 29.574 -6.775 -30.487 1.00 45.41 95 THR A C 1
ATOM 708 O O . THR A 1 95 ? 28.787 -6.003 -29.949 1.00 45.41 95 THR A O 1
ATOM 711 N N . LYS A 1 96 ? 29.524 -8.098 -30.292 1.00 48.94 96 LYS A N 1
ATOM 712 C CA . LYS A 1 96 ? 28.791 -8.682 -29.166 1.00 48.94 96 LYS A CA 1
ATOM 713 C C . LYS A 1 96 ? 29.364 -8.025 -27.913 1.00 48.94 96 LYS A C 1
ATOM 715 O O . LYS A 1 96 ? 30.502 -8.321 -27.558 1.00 48.94 96 LYS A O 1
ATOM 720 N N . SER A 1 97 ? 28.626 -7.117 -27.284 1.00 58.53 97 SER A N 1
ATOM 721 C CA . SER A 1 97 ? 29.031 -6.519 -26.017 1.00 58.53 97 SER A CA 1
ATOM 722 C C . SER A 1 97 ? 28.890 -7.588 -24.937 1.00 58.53 97 SER A C 1
ATOM 724 O O . SER A 1 97 ? 27.885 -7.668 -24.234 1.00 58.53 97 SER A O 1
ATOM 726 N N . SER A 1 98 ? 29.869 -8.486 -24.857 1.00 60.56 98 SER A N 1
ATOM 727 C CA . SER A 1 98 ? 30.016 -9.370 -23.714 1.00 60.56 98 SER A CA 1
ATOM 728 C C . SER A 1 98 ? 30.224 -8.484 -22.493 1.00 60.56 98 SER A C 1
ATOM 730 O O . SER A 1 98 ? 31.237 -7.789 -22.399 1.00 60.56 98 SER A O 1
ATOM 732 N N . VAL A 1 99 ? 29.262 -8.487 -21.574 1.00 67.50 99 VAL A N 1
ATOM 733 C CA . VAL A 1 99 ? 29.435 -7.852 -20.271 1.00 67.50 99 VAL A CA 1
ATOM 734 C C . VAL A 1 99 ? 30.414 -8.721 -19.489 1.00 67.50 99 VAL A C 1
ATOM 736 O O . VAL A 1 99 ? 30.063 -9.770 -18.955 1.00 67.50 99 VAL A O 1
ATOM 739 N N . SER A 1 100 ? 31.680 -8.316 -19.501 1.00 69.69 100 SER A N 1
ATOM 740 C CA . SER A 1 100 ? 32.717 -8.912 -18.667 1.00 69.69 100 SER A CA 1
ATOM 741 C C . SER A 1 100 ? 32.476 -8.471 -17.224 1.00 69.69 100 SER A C 1
ATOM 743 O O . SER A 1 100 ? 32.720 -7.318 -16.880 1.00 69.69 100 SER A O 1
ATOM 745 N N . LEU A 1 101 ? 31.996 -9.380 -16.372 1.00 71.25 101 LEU A N 1
ATOM 746 C CA . LEU A 1 101 ? 31.802 -9.135 -14.935 1.00 71.25 101 LEU A CA 1
ATOM 747 C C . LEU A 1 101 ? 33.106 -9.259 -14.124 1.00 71.25 101 LEU A C 1
ATOM 749 O O . LEU A 1 101 ? 33.069 -9.598 -12.947 1.00 71.25 101 LEU A O 1
ATOM 753 N N . GLY A 1 102 ? 34.264 -9.006 -14.746 1.00 66.19 102 GLY A N 1
ATOM 754 C CA . GLY A 1 102 ? 35.544 -8.925 -14.039 1.00 66.19 102 GLY A CA 1
ATOM 755 C C . GLY A 1 102 ? 35.895 -10.176 -13.230 1.00 66.19 102 GLY A C 1
ATOM 756 O O . GLY A 1 102 ? 36.396 -10.054 -12.116 1.00 66.19 102 GLY A O 1
ATOM 757 N N . LEU A 1 103 ? 35.616 -11.374 -13.757 1.00 74.94 103 LEU A N 1
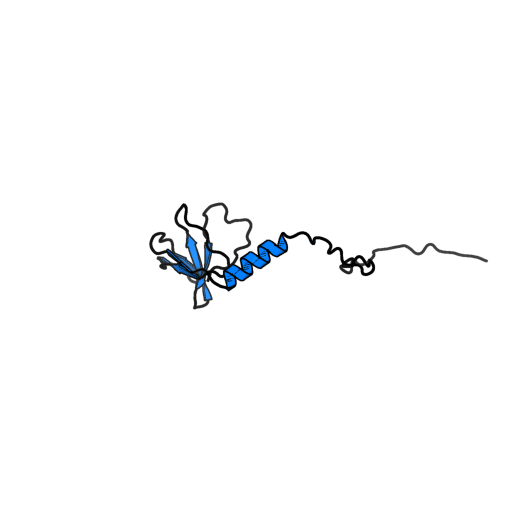ATOM 758 C CA . LEU A 1 103 ? 36.034 -12.620 -13.114 1.00 74.94 103 LEU A CA 1
ATOM 759 C C . LEU A 1 103 ? 37.574 -12.671 -13.075 1.00 74.94 103 LEU A C 1
ATOM 761 O O . LEU A 1 103 ? 38.195 -12.658 -14.142 1.00 74.94 103 LEU A O 1
ATOM 765 N N . PRO A 1 104 ? 38.213 -12.727 -11.892 1.00 68.69 104 PRO A N 1
ATOM 766 C CA . PRO A 1 104 ? 39.658 -12.882 -11.813 1.00 68.69 104 PRO A CA 1
ATOM 767 C C . PRO A 1 104 ? 40.055 -14.242 -12.400 1.00 68.69 104 PRO A C 1
ATOM 769 O O . PRO A 1 104 ? 39.571 -15.289 -11.969 1.00 68.69 104 PRO A O 1
ATOM 772 N N . THR A 1 105 ? 40.935 -14.239 -13.402 1.00 68.06 105 THR A N 1
ATOM 773 C CA . THR A 1 105 ? 41.452 -15.468 -14.014 1.00 68.06 105 THR A CA 1
ATOM 774 C C . THR A 1 105 ? 42.436 -16.135 -13.060 1.00 68.06 105 THR A C 1
ATOM 776 O O . THR A 1 105 ? 43.579 -15.697 -12.921 1.00 68.06 105 THR A O 1
ATOM 779 N N . VAL A 1 106 ? 41.999 -17.199 -12.389 1.00 57.19 106 VAL A N 1
ATOM 780 C CA . VAL A 1 106 ? 42.872 -18.043 -11.570 1.00 57.19 106 VAL A CA 1
ATOM 781 C C . VAL A 1 106 ? 43.726 -18.929 -12.488 1.00 57.19 106 VAL A C 1
ATOM 783 O O . VAL A 1 106 ? 43.209 -19.820 -13.150 1.00 57.19 106 VAL A O 1
ATOM 786 N N . GLY A 1 107 ? 45.039 -18.671 -12.491 1.00 51.25 107 GLY A N 1
ATOM 787 C CA . GLY A 1 107 ? 46.108 -19.659 -12.690 1.00 51.25 107 GLY A CA 1
ATOM 788 C C . GLY A 1 107 ? 46.257 -20.317 -14.067 1.00 51.25 107 GLY A C 1
ATOM 789 O O . GLY A 1 107 ? 45.854 -21.459 -14.254 1.00 51.25 107 GLY A O 1
ATOM 790 N N . LEU A 1 108 ? 47.007 -19.684 -14.973 1.00 52.19 108 LEU A N 1
ATOM 791 C CA . LEU A 1 108 ? 47.836 -20.420 -15.935 1.00 52.19 108 LEU A CA 1
ATOM 792 C C . LEU A 1 108 ? 49.269 -20.401 -15.399 1.00 52.19 108 LEU A C 1
ATOM 794 O O . LEU A 1 108 ? 49.913 -19.354 -15.361 1.00 52.19 108 LEU A O 1
ATOM 798 N N . SER A 1 109 ? 49.746 -21.552 -14.923 1.00 45.09 109 SER A N 1
ATOM 799 C CA . SER A 1 109 ? 51.131 -21.716 -14.477 1.00 45.09 109 SER A CA 1
ATOM 800 C C . SER A 1 109 ? 52.060 -21.489 -15.673 1.00 45.09 109 SER A C 1
ATOM 802 O O . SER A 1 109 ? 51.916 -22.158 -16.696 1.00 45.09 109 SER A O 1
ATOM 804 N N . ALA A 1 110 ? 52.993 -20.541 -15.566 1.00 48.81 110 ALA A N 1
ATOM 805 C CA . ALA A 1 110 ? 53.980 -20.286 -16.610 1.00 48.81 110 ALA A CA 1
ATOM 806 C C . ALA A 1 110 ? 54.858 -21.535 -16.796 1.00 48.81 110 ALA A C 1
ATOM 808 O O . ALA A 1 110 ? 55.664 -21.879 -15.932 1.00 48.81 110 ALA A O 1
ATOM 809 N N . ALA A 1 111 ? 54.675 -22.235 -17.917 1.00 46.97 111 ALA A N 1
ATOM 810 C CA . ALA A 1 111 ? 55.559 -23.309 -18.341 1.00 46.97 111 ALA A CA 1
ATOM 811 C C . ALA A 1 111 ? 56.947 -22.718 -18.629 1.00 46.97 111 ALA A C 1
ATOM 813 O O . ALA A 1 111 ? 57.105 -21.864 -19.503 1.00 46.97 111 ALA A O 1
ATOM 814 N N . GLY A 1 112 ? 57.939 -23.156 -17.853 1.00 47.31 112 GLY A N 1
ATOM 815 C CA . GLY A 1 112 ? 59.325 -22.745 -18.003 1.00 47.31 112 GLY A CA 1
ATOM 816 C C . GLY A 1 112 ? 59.906 -23.113 -19.368 1.00 47.31 112 GLY A C 1
ATOM 817 O O . GLY A 1 112 ? 59.602 -24.159 -19.941 1.00 47.31 112 GLY A O 1
ATOM 818 N N . LYS A 1 113 ? 60.810 -22.263 -19.855 1.00 37.41 113 LYS A N 1
ATOM 819 C CA . LYS A 1 113 ? 61.808 -22.631 -20.858 1.00 37.41 113 LYS A CA 1
ATOM 820 C C . LYS A 1 113 ? 63.189 -22.287 -20.315 1.00 37.41 113 LYS A C 1
ATOM 822 O O . LYS A 1 113 ? 63.552 -21.119 -20.228 1.00 37.41 113 LYS A O 1
ATOM 827 N N . ALA A 1 114 ? 63.934 -23.328 -19.956 1.00 44.91 114 ALA A N 1
ATOM 828 C CA . ALA A 1 114 ? 65.388 -23.312 -19.970 1.00 44.91 114 ALA A CA 1
ATOM 829 C C . ALA A 1 114 ? 65.852 -23.478 -21.424 1.00 44.91 114 ALA A C 1
ATOM 831 O O . ALA A 1 114 ? 65.278 -24.300 -22.142 1.00 44.91 114 ALA A O 1
ATOM 832 N N . SER A 1 115 ? 66.872 -22.735 -21.857 1.00 40.78 115 SER A N 1
ATOM 833 C CA . SER A 1 115 ? 67.695 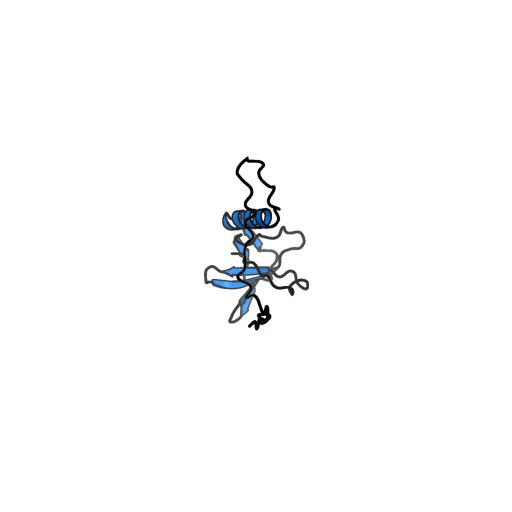-23.133 -23.004 1.00 40.78 115 SER A CA 1
ATOM 834 C C . SER A 1 115 ? 69.013 -22.354 -23.060 1.00 40.78 115 SER A C 1
ATOM 836 O O . SER A 1 115 ? 68.972 -21.129 -23.098 1.00 40.78 115 SER A O 1
ATOM 838 N N . HIS A 1 116 ? 70.094 -23.146 -23.090 1.00 39.91 116 HIS A N 1
ATOM 839 C CA . HIS A 1 116 ? 71.422 -23.019 -23.722 1.00 39.91 116 HIS A CA 1
ATOM 840 C C . HIS A 1 116 ? 72.160 -21.679 -23.779 1.00 39.91 116 HIS A C 1
ATOM 842 O O . HIS A 1 116 ? 71.680 -20.755 -24.466 1.00 39.91 116 HIS A O 1
#

pLDDT: mean 74.9, std 18.48, range [37.41, 94.19]

Foldseek 3Di:
DFADDPDPPDPPAQWGWDADPVRAIEIEHEDPPDDDQAHPKDKDADFPDDDPRYTYGDDHPRIDIGDDPVRVVRVVVVVVVPDDPPPPPDDDDDDPPDPDPPDPDPDDDDDDDDDD

InterPro domains:
  IPR002792 TRAM domain [PS50926] (1-61)

Nearest PDB structures (foldseek):
  7pkq-assembly1_q  TM=2.932E-01  e=3.721E+00  Chlamydomonas reinhardtii
  8e73-assembly1_A  TM=3.730E-01  e=8.972E+00  Vigna radiata

Organism: NCBI:txid449393

Mean predicted aligned error: 14.54 Å

Sequence (116 aa):
MLVIQEGRKDNATARMSGRSPENRLVHFELPVGAEPPRPGDMVTVKITDAAPYHLLADNLTDLNIRRTIAGDAWDRAEAASCAVPSASTGDSAKTKSSVSLGLPTVGLSAAGKASH

Solvent-accessible surface area (backbone atoms only — not comparable to full-atom values): 7585 Å² total; per-residue (Å²): 56,33,48,82,77,93,59,104,77,54,93,84,71,67,64,44,49,25,36,46,96,88,70,42,41,33,39,34,52,71,47,91,89,59,82,81,81,46,48,43,13,40,62,48,67,47,76,73,48,79,56,100,76,37,34,35,20,81,52,56,82,56,64,47,80,43,87,36,75,53,17,56,50,44,55,52,50,53,57,54,69,72,49,74,85,72,79,74,92,63,99,70,84,89,66,83,81,73,81,77,82,74,76,80,84,83,78,83,80,83,80,83,81,88,80,136

Secondary structure (DSSP, 8-state):
-B-----TT-TTT--EEEE-TTS-EEEE-PPTTPPPPPTT-EEE----EE-SSEEEE--SSS-EEE--HHHHHHHHHHHHHH---------S------------------------